Protein AF-A0A539E9L1-F1 (afdb_monomer)

Solvent-accessible surface area (backbone atoms only — not comparable to full-atom values): 4553 Å² total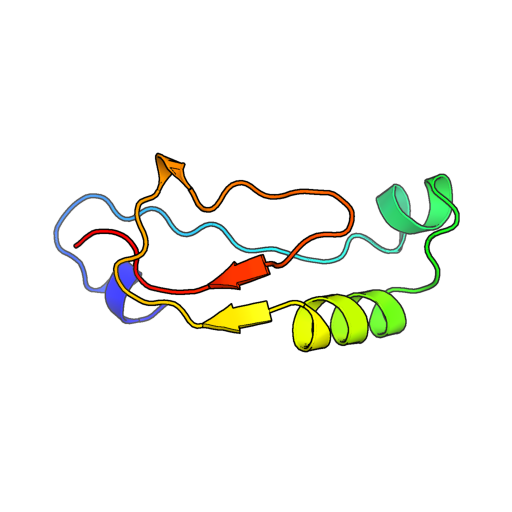; per-residue (Å²): 109,70,68,58,72,71,47,91,72,92,66,87,83,92,79,92,74,80,48,38,86,59,59,25,54,75,67,70,64,59,52,50,66,59,45,54,52,50,51,59,74,35,49,41,83,46,66,61,44,62,77,91,76,59,66,86,57,97,82,58,61,41,70,38,68,61,51,78,133

Radius of gyration: 14.28 Å; Cα contacts (8 Å, |Δi|>4): 57; chains: 1; bounding box: 33×17×36 Å

Sequence (69 aa):
MKEALEKKGFSFVEILAPCPTQYQRRNKLGDGLDTMKLYKERSVVKPNADTRSVGLSFDGEIVCGKFVD

Structure (mmCIF, N/CA/C/O backbone):
data_AF-A0A539E9L1-F1
#
_entry.id   AF-A0A539E9L1-F1
#
loop_
_atom_site.group_PDB
_atom_site.id
_atom_site.type_symbol
_atom_site.label_atom_id
_atom_site.label_alt_id
_atom_site.label_comp_id
_atom_site.label_asym_id
_atom_site.label_entity_id
_atom_site.label_seq_id
_atom_site.pdbx_PDB_ins_code
_atom_site.Cartn_x
_atom_site.Cartn_y
_atom_site.Cartn_z
_atom_site.occupancy
_atom_site.B_iso_or_equiv
_atom_site.auth_seq_id
_atom_site.auth_comp_id
_atom_site.auth_asym_id
_atom_site.auth_atom_id
_atom_site.pdbx_PDB_model_num
ATOM 1 N N . MET A 1 1 ? -1.676 5.552 10.249 1.00 89.88 1 MET A N 1
ATOM 2 C CA . MET A 1 1 ? -0.903 4.931 11.352 1.00 89.88 1 MET A CA 1
ATOM 3 C C . MET A 1 1 ? -1.417 5.309 12.732 1.00 89.88 1 MET A C 1
ATOM 5 O O . MET A 1 1 ? -1.691 4.389 13.484 1.00 89.88 1 MET A O 1
ATOM 9 N N . LYS A 1 2 ? -1.589 6.599 13.063 1.00 96.38 2 LYS A N 1
ATOM 10 C CA . LYS A 1 2 ? -2.091 7.037 14.383 1.00 96.38 2 LYS A CA 1
ATOM 11 C C . LYS A 1 2 ? -3.346 6.273 14.843 1.00 96.38 2 LYS A C 1
ATOM 13 O O . LYS A 1 2 ? -3.295 5.607 15.866 1.00 96.38 2 LYS A O 1
ATOM 18 N N . GLU A 1 3 ? -4.405 6.269 14.032 1.00 94.81 3 GLU A N 1
ATOM 19 C CA . GLU A 1 3 ? -5.659 5.558 14.346 1.00 94.81 3 GLU A CA 1
ATOM 20 C C . GLU A 1 3 ? -5.457 4.059 14.624 1.00 94.81 3 GLU A C 1
ATOM 22 O O . GLU A 1 3 ? -6.021 3.522 15.570 1.00 94.81 3 GLU A O 1
ATOM 27 N N . ALA A 1 4 ? -4.618 3.378 13.835 1.00 95.62 4 ALA A N 1
ATOM 28 C CA . ALA A 1 4 ? -4.364 1.946 13.998 1.00 95.62 4 ALA A CA 1
ATOM 29 C C . ALA A 1 4 ? -3.623 1.614 15.306 1.00 95.62 4 ALA A C 1
ATOM 31 O O . ALA A 1 4 ? -3.844 0.541 15.861 1.00 95.62 4 ALA A O 1
ATOM 32 N N . LEU A 1 5 ? -2.764 2.521 15.786 1.00 96.19 5 LEU A N 1
ATOM 33 C CA . LEU A 1 5 ? -2.033 2.381 17.051 1.00 96.19 5 LEU A CA 1
ATOM 34 C C . LEU A 1 5 ? -2.896 2.739 18.268 1.00 96.19 5 LEU A C 1
ATOM 36 O O . LEU A 1 5 ? -2.709 2.175 19.340 1.00 96.19 5 LEU A O 1
ATOM 40 N N . GLU A 1 6 ? -3.829 3.680 18.110 1.00 96.81 6 GLU A N 1
ATOM 41 C CA . GLU A 1 6 ? -4.745 4.109 19.174 1.00 96.81 6 GLU A CA 1
ATOM 42 C C . GLU A 1 6 ? -5.958 3.172 19.328 1.00 96.81 6 GLU A C 1
ATOM 44 O O . GLU A 1 6 ? -6.637 3.200 20.359 1.00 96.81 6 GLU A O 1
ATOM 49 N N . LYS A 1 7 ? -6.236 2.323 18.328 1.00 95.56 7 LYS A N 1
ATOM 50 C CA . LYS A 1 7 ? -7.349 1.369 18.359 1.00 95.56 7 LYS A CA 1
ATOM 51 C C . LYS A 1 7 ? -7.174 0.367 19.502 1.00 95.56 7 LYS A C 1
ATOM 53 O O . LYS A 1 7 ? -6.203 -0.382 19.563 1.00 95.56 7 LYS A O 1
ATOM 58 N N . LYS A 1 8 ? -8.175 0.292 20.381 1.00 96.25 8 LYS A N 1
ATOM 59 C CA . LYS A 1 8 ? -8.270 -0.773 21.386 1.00 96.25 8 LYS A CA 1
ATOM 60 C C . LYS A 1 8 ? -8.732 -2.059 20.707 1.00 96.25 8 LYS A C 1
ATOM 62 O O . LYS A 1 8 ? -9.912 -2.204 20.405 1.00 96.25 8 LYS A O 1
ATOM 67 N N . GLY A 1 9 ? -7.803 -2.974 20.465 1.00 94.81 9 GLY A N 1
ATOM 68 C CA . GLY A 1 9 ? -8.071 -4.252 19.812 1.00 94.81 9 GLY A CA 1
ATOM 69 C C . GLY A 1 9 ? -7.104 -4.513 18.664 1.00 94.81 9 GLY A C 1
ATOM 70 O O . GLY A 1 9 ? -6.013 -3.952 18.618 1.00 94.81 9 GLY A O 1
ATOM 71 N N . PHE A 1 10 ? -7.499 -5.388 17.745 1.00 95.56 10 PHE A N 1
ATOM 72 C CA . PHE A 1 10 ? -6.681 -5.741 16.591 1.00 95.56 10 PHE A CA 1
ATOM 73 C C . PHE A 1 10 ? -6.831 -4.704 15.473 1.00 95.56 10 PHE A C 1
ATOM 75 O O . PHE A 1 10 ? -7.946 -4.319 15.113 1.00 95.56 10 PHE A O 1
ATOM 82 N N . SER A 1 11 ? -5.708 -4.278 14.904 1.00 96.50 11 SER A N 1
ATOM 83 C CA . SER A 1 11 ? -5.658 -3.457 13.699 1.00 96.50 11 SER A CA 1
ATOM 84 C C . SER A 1 11 ? -4.758 -4.126 12.663 1.00 96.50 11 SER A C 1
ATOM 86 O O . SER A 1 11 ? -3.692 -4.652 12.981 1.00 96.50 11 SER A O 1
ATOM 88 N N . PHE A 1 12 ? -5.205 -4.118 11.409 1.00 95.31 12 PHE A N 1
AT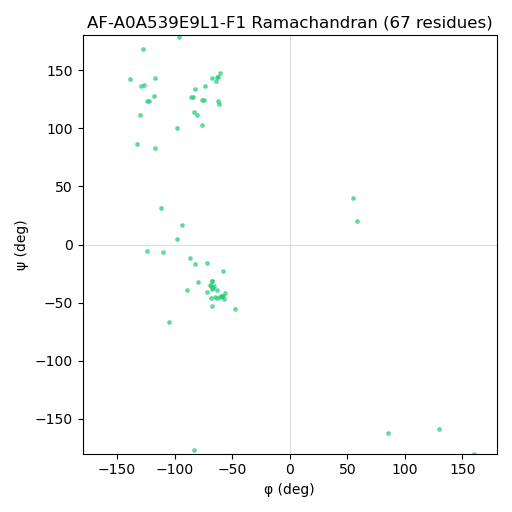OM 89 C CA . PHE A 1 12 ? -4.427 -4.588 10.269 1.00 95.31 12 PHE A CA 1
ATOM 90 C C . PHE A 1 12 ? -4.199 -3.421 9.315 1.00 95.31 12 PHE A C 1
ATOM 92 O O . PHE A 1 12 ? -5.144 -2.729 8.935 1.00 95.31 12 PHE A O 1
ATOM 99 N N . VAL A 1 13 ? -2.938 -3.195 8.956 1.00 96.19 13 VAL A N 1
ATOM 100 C CA . VAL A 1 13 ? -2.533 -2.146 8.022 1.00 96.19 13 VAL A CA 1
ATOM 101 C C . VAL A 1 13 ? -1.630 -2.780 6.978 1.00 96.19 13 VAL A C 1
ATOM 103 O O . VAL A 1 13 ? -0.505 -3.174 7.282 1.00 96.19 13 VAL A O 1
ATOM 106 N N . GLU A 1 14 ? -2.121 -2.866 5.749 1.00 95.25 14 GLU A N 1
ATOM 107 C CA . GLU A 1 14 ? -1.313 -3.259 4.602 1.00 95.25 14 GLU A CA 1
ATOM 108 C C . GLU A 1 14 ? -0.597 -2.026 4.037 1.00 95.25 14 GLU A C 1
ATOM 110 O O . GLU A 1 14 ? -1.219 -0.993 3.783 1.00 95.25 14 GLU A O 1
ATOM 115 N N . ILE A 1 15 ? 0.727 -2.113 3.880 1.00 95.38 15 ILE A N 1
ATOM 116 C CA . ILE A 1 15 ? 1.567 -1.022 3.374 1.00 95.38 15 ILE A CA 1
ATOM 117 C C . ILE A 1 15 ? 2.333 -1.528 2.159 1.00 95.38 15 ILE A C 1
ATOM 119 O O . ILE A 1 15 ? 3.103 -2.484 2.255 1.00 95.38 15 ILE A O 1
ATOM 123 N N . LEU A 1 16 ? 2.175 -0.843 1.028 1.00 94.25 16 LEU A N 1
ATOM 124 C CA . LEU A 1 16 ? 2.993 -1.085 -0.153 1.00 94.25 16 LEU A CA 1
ATOM 125 C C . LEU A 1 16 ? 4.305 -0.310 -0.065 1.00 94.25 16 LEU A C 1
ATOM 127 O O . LEU A 1 16 ? 4.317 0.908 0.107 1.00 94.25 16 LEU A O 1
ATOM 131 N N . ALA A 1 17 ? 5.413 -1.029 -0.231 1.00 93.12 17 ALA A N 1
ATOM 132 C CA . ALA A 1 17 ? 6.750 -0.461 -0.301 1.00 93.12 17 ALA A CA 1
ATOM 133 C C . ALA A 1 17 ? 7.481 -0.990 -1.545 1.00 93.12 17 ALA A C 1
ATOM 135 O O . ALA A 1 17 ? 7.398 -2.185 -1.848 1.00 93.12 17 ALA A O 1
ATOM 136 N N . PRO A 1 18 ? 8.194 -0.135 -2.298 1.00 93.19 18 PRO A N 1
ATOM 137 C CA . PRO A 1 18 ? 9.014 -0.598 -3.407 1.00 93.19 18 PRO A CA 1
ATOM 138 C C . PRO A 1 18 ? 10.190 -1.431 -2.882 1.00 93.19 18 PRO A C 1
ATOM 140 O O . PRO A 1 18 ? 10.803 -1.104 -1.867 1.00 93.19 18 PRO A O 1
ATOM 143 N N . CYS A 1 19 ? 10.557 -2.483 -3.615 1.00 93.62 19 CYS A N 1
ATOM 144 C CA . CYS A 1 19 ? 11.771 -3.258 -3.361 1.00 93.62 19 CYS A CA 1
ATOM 145 C C . CYS A 1 19 ? 12.713 -3.141 -4.574 1.00 93.62 19 CYS A C 1
ATOM 147 O O . CYS A 1 19 ? 12.710 -4.023 -5.444 1.00 93.62 19 CYS A O 1
ATOM 149 N N . PRO A 1 20 ? 13.507 -2.056 -4.661 1.00 93.00 20 PRO A N 1
ATOM 150 C CA . PRO A 1 20 ? 14.303 -1.763 -5.850 1.00 93.00 20 PRO A CA 1
ATOM 151 C C . PRO A 1 20 ? 15.389 -2.796 -6.122 1.00 93.00 20 PRO A C 1
ATOM 153 O O . PRO A 1 20 ? 15.530 -3.290 -7.241 1.00 93.00 20 PRO A O 1
ATOM 156 N N . THR A 1 21 ? 16.118 -3.194 -5.082 1.00 93.38 21 THR A N 1
ATOM 157 C CA . THR A 1 21 ? 17.292 -4.061 -5.222 1.00 93.38 21 THR A CA 1
ATOM 158 C C . THR A 1 21 ? 16.945 -5.475 -5.680 1.00 93.38 21 THR A C 1
ATOM 160 O O . THR A 1 21 ? 17.698 -6.065 -6.455 1.00 93.38 21 THR A O 1
ATOM 163 N N . GLN A 1 22 ? 15.835 -6.037 -5.188 1.00 94.62 22 GLN A N 1
ATOM 164 C CA . GLN A 1 22 ? 15.464 -7.428 -5.459 1.00 94.62 22 GLN A CA 1
ATOM 165 C C . GLN A 1 22 ? 14.318 -7.525 -6.465 1.00 94.62 22 GLN A C 1
ATOM 167 O O . GLN A 1 22 ? 14.542 -8.004 -7.572 1.00 94.62 22 GLN A O 1
ATOM 172 N N . TYR A 1 23 ? 13.109 -7.075 -6.122 1.00 92.81 23 TYR A N 1
ATOM 173 C CA . TYR A 1 23 ? 11.934 -7.295 -6.970 1.00 92.81 23 TYR A CA 1
ATOM 174 C C . TYR A 1 23 ? 12.012 -6.524 -8.292 1.00 92.81 23 TYR A C 1
ATOM 176 O O . TYR A 1 23 ? 11.911 -7.125 -9.358 1.00 92.81 23 TYR A O 1
ATOM 184 N N . GLN A 1 24 ? 12.244 -5.211 -8.250 1.00 92.88 24 GLN A N 1
ATOM 185 C CA . GLN A 1 24 ? 12.212 -4.386 -9.465 1.00 92.88 24 GLN A CA 1
ATOM 186 C C . GLN A 1 24 ? 13.369 -4.717 -10.401 1.00 92.88 24 GLN A C 1
ATOM 188 O O . GLN A 1 24 ? 13.146 -4.957 -11.586 1.00 92.88 24 GLN A O 1
ATOM 193 N N . ARG A 1 25 ? 14.593 -4.825 -9.865 1.00 91.50 25 ARG A N 1
ATOM 194 C CA . ARG A 1 25 ? 15.777 -5.183 -10.656 1.00 91.50 25 ARG A CA 1
ATOM 195 C C . ARG A 1 25 ? 15.631 -6.538 -11.349 1.00 91.50 25 ARG A C 1
ATOM 197 O O . ARG A 1 25 ? 15.968 -6.648 -12.524 1.00 91.50 25 ARG A O 1
ATOM 204 N N . ARG A 1 26 ? 15.126 -7.565 -10.652 1.00 94.06 26 ARG A N 1
ATOM 205 C CA . ARG A 1 26 ? 14.935 -8.906 -11.241 1.00 94.06 26 ARG A CA 1
ATOM 206 C C . ARG A 1 26 ? 13.851 -8.921 -12.320 1.00 94.06 26 ARG A C 1
ATOM 208 O O . ARG A 1 26 ? 13.979 -9.675 -13.277 1.00 94.06 26 ARG A O 1
ATOM 215 N N . ASN A 1 27 ? 12.837 -8.067 -12.189 1.00 91.94 27 ASN A N 1
ATOM 216 C CA . ASN A 1 27 ? 11.715 -7.977 -13.125 1.00 91.94 27 ASN A CA 1
ATOM 217 C C . ASN A 1 27 ? 11.854 -6.845 -14.162 1.00 91.94 27 ASN A C 1
ATOM 219 O O . ASN A 1 27 ? 10.937 -6.631 -14.947 1.00 91.94 27 ASN A O 1
ATOM 223 N N . LYS A 1 28 ? 12.990 -6.131 -14.192 1.00 91.50 28 LYS A N 1
ATOM 224 C CA . LYS A 1 28 ? 13.265 -5.005 -15.107 1.00 91.50 28 LYS A CA 1
ATOM 225 C C . LYS A 1 28 ? 12.200 -3.890 -15.052 1.00 91.50 28 LYS A C 1
ATOM 227 O O . LYS A 1 28 ? 11.841 -3.330 -16.081 1.00 91.50 28 LYS A O 1
ATOM 232 N N . LEU A 1 29 ? 11.718 -3.558 -13.851 1.00 87.75 29 LEU A N 1
ATOM 233 C CA . LEU A 1 29 ? 10.606 -2.613 -13.623 1.00 87.75 29 LEU A CA 1
ATOM 234 C C . LEU A 1 29 ? 11.035 -1.153 -13.370 1.00 87.75 29 LEU A C 1
ATOM 236 O O . LEU A 1 29 ? 10.244 -0.368 -12.858 1.00 87.75 29 LEU A O 1
ATOM 240 N N . GLY A 1 30 ? 12.271 -0.784 -13.707 1.00 87.12 30 GLY A N 1
ATOM 241 C CA . GLY A 1 30 ? 12.818 0.547 -13.414 1.00 87.12 30 GLY A CA 1
ATOM 242 C C . GLY A 1 30 ? 13.412 0.658 -12.009 1.00 87.12 30 GLY A C 1
ATOM 243 O O . GLY A 1 30 ? 13.756 -0.357 -1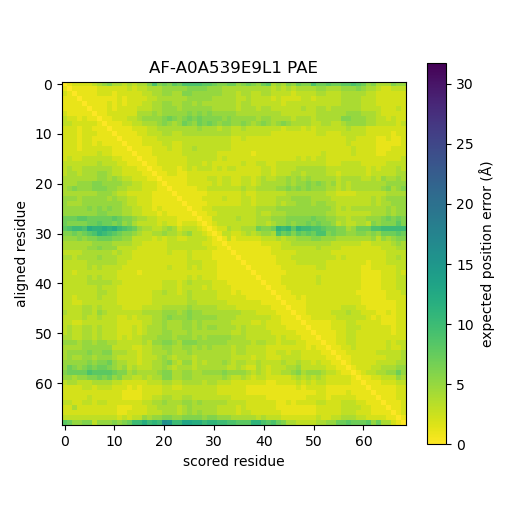1.391 1.00 87.12 30 GLY A O 1
ATOM 244 N N . ASP A 1 31 ? 13.593 1.892 -11.536 1.00 89.38 31 ASP A N 1
ATOM 245 C CA . ASP A 1 31 ? 14.188 2.172 -10.231 1.00 89.38 31 ASP A CA 1
ATOM 246 C C . ASP A 1 31 ? 13.147 2.399 -9.113 1.00 89.38 31 ASP A C 1
ATOM 248 O O . ASP A 1 31 ? 11.923 2.346 -9.301 1.00 89.38 31 ASP A O 1
ATOM 252 N N . GLY A 1 32 ? 13.652 2.626 -7.896 1.00 90.44 32 GLY A N 1
ATOM 253 C CA . GLY A 1 32 ? 12.806 2.832 -6.724 1.00 90.44 32 GLY A CA 1
ATOM 254 C C . GLY A 1 32 ? 11.968 4.110 -6.792 1.00 90.44 32 GLY A C 1
ATOM 255 O O . GLY A 1 32 ? 10.826 4.099 -6.336 1.00 90.44 32 GLY A O 1
ATOM 256 N N . LEU A 1 33 ? 12.500 5.195 -7.364 1.00 92.94 33 LEU A N 1
ATOM 257 C CA . LEU A 1 33 ? 11.794 6.471 -7.477 1.00 92.94 33 LEU A CA 1
ATOM 258 C C . LEU A 1 33 ? 10.672 6.381 -8.513 1.00 92.94 33 LEU A C 1
ATOM 260 O O . LEU A 1 33 ? 9.573 6.876 -8.260 1.00 92.94 33 LEU A O 1
ATOM 264 N N . ASP A 1 34 ? 10.928 5.720 -9.639 1.00 91.38 34 ASP A N 1
ATOM 265 C CA . ASP A 1 34 ? 9.927 5.471 -10.675 1.00 91.38 34 ASP A CA 1
ATOM 266 C C . ASP A 1 34 ? 8.737 4.701 -10.106 1.00 91.38 34 ASP A C 1
ATOM 268 O O . ASP A 1 34 ? 7.582 5.081 -10.300 1.00 91.38 34 ASP A O 1
ATOM 272 N N . THR A 1 35 ? 9.006 3.675 -9.297 1.00 92.81 35 THR A N 1
ATOM 273 C CA . THR A 1 35 ? 7.930 2.911 -8.661 1.00 92.81 35 THR A CA 1
ATOM 274 C C . THR A 1 35 ? 7.177 3.724 -7.607 1.00 92.81 35 THR A C 1
ATOM 276 O O . THR A 1 35 ? 5.961 3.601 -7.493 1.00 92.81 35 THR A O 1
ATOM 279 N N . MET A 1 36 ? 7.855 4.593 -6.851 1.00 93.88 36 MET A N 1
ATOM 280 C CA . MET A 1 36 ? 7.173 5.487 -5.905 1.00 93.88 36 MET A CA 1
ATOM 281 C C . MET A 1 36 ? 6.227 6.462 -6.616 1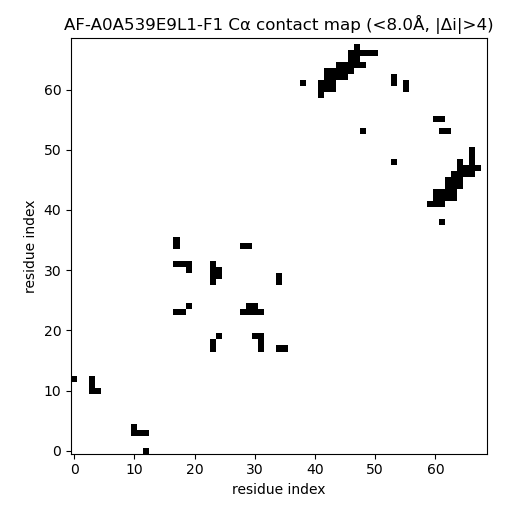.00 93.88 36 MET A C 1
ATOM 283 O O . MET A 1 36 ? 5.124 6.712 -6.126 1.00 93.88 36 MET A O 1
ATOM 287 N N . LYS A 1 37 ? 6.630 6.991 -7.780 1.00 94.38 37 LYS A N 1
ATOM 288 C CA . LYS A 1 37 ? 5.754 7.815 -8.629 1.00 94.38 37 LYS A CA 1
ATOM 289 C C . LYS A 1 37 ? 4.565 7.001 -9.136 1.00 94.38 37 LYS A C 1
ATOM 291 O O . LYS A 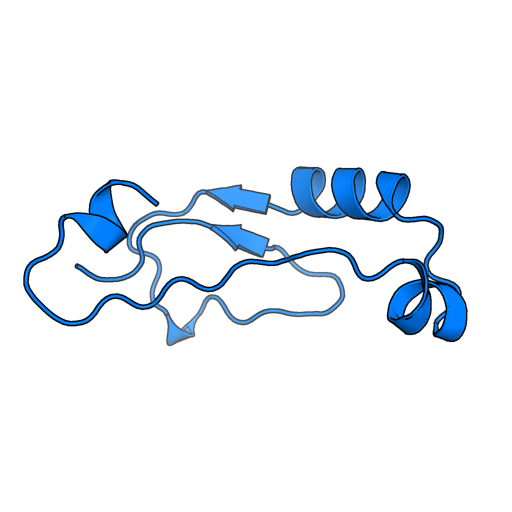1 37 ? 3.434 7.445 -8.974 1.00 94.38 37 LYS A O 1
ATOM 296 N N . LEU A 1 38 ? 4.807 5.784 -9.626 1.00 93.62 38 LEU A N 1
ATOM 297 C CA . LEU A 1 38 ? 3.759 4.873 -10.089 1.00 93.62 38 LEU A CA 1
ATOM 298 C C . LEU A 1 38 ? 2.727 4.570 -8.995 1.00 93.62 38 LEU A C 1
ATOM 300 O O . LEU A 1 38 ? 1.525 4.636 -9.239 1.00 93.62 38 LEU A O 1
ATOM 304 N N . TYR A 1 39 ? 3.181 4.256 -7.778 1.00 95.25 39 TYR A N 1
ATOM 305 C CA . TYR A 1 39 ? 2.285 4.014 -6.649 1.00 95.25 39 TYR A CA 1
ATOM 306 C C . TYR A 1 39 ? 1.434 5.242 -6.354 1.00 95.25 39 TYR A C 1
ATOM 308 O O . TYR A 1 39 ? 0.227 5.107 -6.178 1.00 95.25 39 TYR A O 1
ATOM 316 N N . LYS A 1 40 ? 2.029 6.440 -6.354 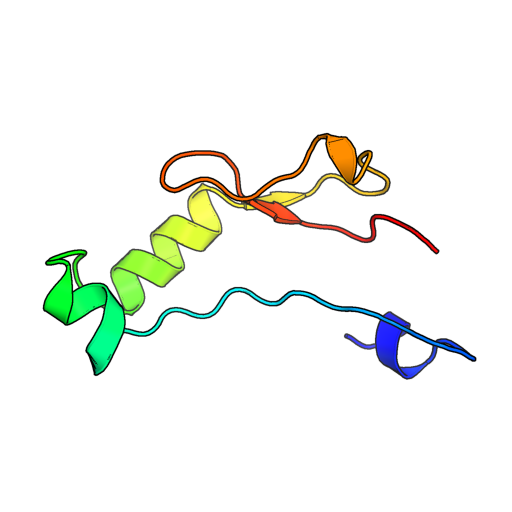1.00 95.31 40 LYS A N 1
ATOM 317 C CA . LYS A 1 40 ? 1.288 7.691 -6.164 1.00 95.31 40 LYS A CA 1
ATOM 318 C C . LYS A 1 40 ? 0.230 7.902 -7.249 1.00 95.31 40 LYS A C 1
ATOM 320 O O . LYS A 1 40 ? -0.887 8.278 -6.917 1.00 95.31 40 LYS A O 1
ATOM 325 N N . GLU A 1 41 ? 0.573 7.671 -8.512 1.00 96.00 41 GLU A N 1
ATOM 326 C CA . GLU A 1 41 ? -0.333 7.857 -9.654 1.00 96.00 41 GLU A CA 1
ATOM 327 C C . GLU A 1 41 ? -1.503 6.870 -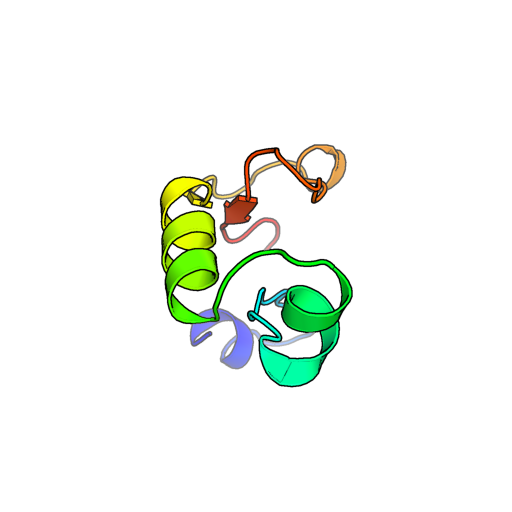9.644 1.00 96.00 41 GLU A C 1
ATOM 329 O O . GLU A 1 41 ? -2.624 7.243 -9.977 1.00 96.00 41 GLU A O 1
ATOM 334 N N . ARG A 1 42 ? -1.260 5.622 -9.229 1.00 96.62 42 ARG A N 1
ATOM 335 C CA . ARG A 1 42 ? -2.283 4.566 -9.175 1.00 96.62 42 ARG A CA 1
ATOM 336 C C . ARG A 1 42 ? -3.085 4.539 -7.877 1.00 96.62 42 ARG A C 1
ATOM 338 O O . ARG A 1 42 ? -4.075 3.815 -7.801 1.00 96.62 42 ARG A O 1
ATOM 345 N N . SER A 1 43 ? -2.657 5.272 -6.851 1.00 97.25 43 SER A N 1
ATOM 346 C CA . SER A 1 43 ? -3.339 5.284 -5.557 1.00 97.25 43 SER A CA 1
ATOM 347 C C . SER A 1 43 ? -4.634 6.082 -5.624 1.00 97.25 43 SER A C 1
ATOM 349 O O . SER A 1 43 ? -4.623 7.272 -5.931 1.00 97.25 43 SER A O 1
ATOM 351 N N . VAL A 1 44 ? -5.747 5.449 -5.255 1.00 97.00 44 VAL A N 1
ATOM 352 C CA . VAL A 1 44 ? -7.055 6.103 -5.152 1.00 97.00 44 VAL A CA 1
ATOM 353 C C . VAL A 1 44 ? -7.594 5.938 -3.740 1.00 97.00 44 VAL A C 1
ATOM 355 O O . VAL A 1 44 ? -7.749 4.825 -3.240 1.00 97.00 44 VAL A O 1
ATOM 358 N N . VAL A 1 45 ? -7.904 7.056 -3.084 1.00 97.19 45 VAL A N 1
ATOM 359 C CA . VAL A 1 45 ? -8.444 7.038 -1.722 1.00 97.19 45 VAL A CA 1
ATOM 360 C C . VAL A 1 45 ? -9.944 6.741 -1.769 1.00 97.19 45 VAL A C 1
ATOM 362 O O . VAL A 1 45 ? -10.721 7.573 -2.233 1.00 97.19 45 VAL A O 1
ATOM 365 N N . LYS A 1 46 ? -10.360 5.566 -1.281 1.00 96.50 46 LYS A N 1
ATOM 366 C CA . LYS A 1 46 ? -11.771 5.143 -1.192 1.00 96.50 46 LYS A CA 1
ATOM 367 C C . LYS A 1 46 ? -12.055 4.576 0.209 1.00 96.50 46 LYS A C 1
ATOM 369 O O . LYS A 1 46 ? -11.931 3.369 0.423 1.00 96.50 46 LYS A O 1
ATOM 374 N N . PRO A 1 47 ? -12.396 5.428 1.192 1.00 94.50 47 PRO A N 1
ATOM 375 C CA . PRO A 1 47 ? -12.765 4.974 2.531 1.00 94.50 47 PRO A CA 1
ATOM 376 C C . PRO A 1 47 ? -14.002 4.068 2.482 1.00 94.50 47 PRO A C 1
ATOM 378 O O . PRO A 1 47 ? -14.883 4.282 1.653 1.00 94.50 47 PRO A O 1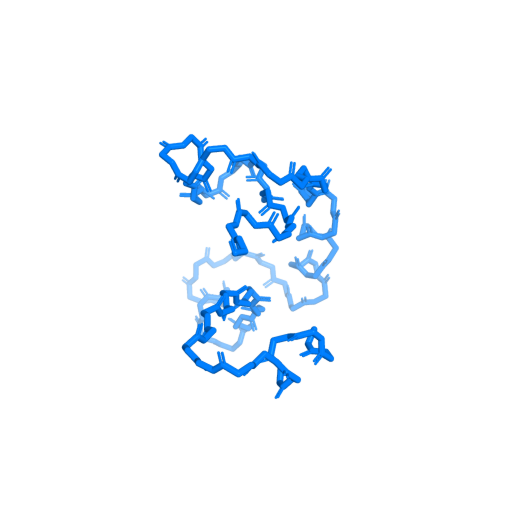
ATOM 381 N N . ASN A 1 48 ? -14.089 3.094 3.390 1.00 95.50 48 ASN A N 1
ATOM 382 C CA . ASN A 1 48 ? -15.208 2.147 3.513 1.00 95.50 48 ASN A CA 1
ATOM 383 C C . ASN A 1 48 ? -15.486 1.297 2.256 1.00 95.50 48 ASN A C 1
ATOM 385 O O . ASN A 1 48 ? -16.593 0.783 2.094 1.00 95.50 48 ASN A O 1
ATOM 389 N N . ALA A 1 49 ? -14.516 1.159 1.347 1.00 96.50 49 ALA A N 1
ATOM 390 C CA . ALA A 1 49 ? -14.660 0.266 0.202 1.00 96.50 49 ALA A CA 1
ATOM 391 C C . ALA A 1 49 ? -14.787 -1.200 0.664 1.00 96.50 49 ALA A C 1
ATOM 393 O O . ALA A 1 49 ? -14.091 -1.616 1.593 1.00 96.50 49 ALA A O 1
ATOM 394 N N . ASP A 1 50 ? -15.654 -1.985 0.007 1.00 96.06 50 ASP A N 1
ATOM 395 C CA . ASP A 1 50 ? -15.814 -3.414 0.310 1.00 96.06 50 ASP A CA 1
ATOM 396 C C . ASP A 1 50 ? -14.487 -4.137 0.049 1.00 96.06 50 ASP A C 1
ATOM 398 O O . ASP A 1 50 ? -13.980 -4.140 -1.079 1.00 96.06 50 ASP A O 1
ATOM 402 N N . THR A 1 51 ? -13.939 -4.778 1.085 1.00 94.62 51 THR A N 1
ATOM 403 C CA . THR A 1 51 ? -12.659 -5.496 1.028 1.00 94.62 51 THR A CA 1
ATOM 404 C C . THR A 1 51 ? -12.644 -6.604 -0.025 1.00 94.62 51 THR A C 1
ATOM 406 O O . THR A 1 51 ? -11.583 -6.951 -0.537 1.00 94.62 51 THR A O 1
ATOM 409 N N . ARG A 1 52 ? -13.813 -7.117 -0.427 1.00 95.31 52 ARG A N 1
ATOM 410 C CA . ARG A 1 52 ? -13.957 -8.112 -1.504 1.00 95.31 52 ARG A CA 1
ATOM 411 C C . ARG A 1 52 ? -13.709 -7.544 -2.904 1.00 95.31 52 ARG A C 1
ATOM 413 O O . ARG A 1 52 ? -13.545 -8.313 -3.844 1.00 95.31 52 ARG A O 1
ATOM 420 N N . SER A 1 53 ? -13.711 -6.219 -3.050 1.00 93.31 53 SER A N 1
ATOM 421 C CA . SER A 1 53 ? -13.630 -5.515 -4.339 1.00 93.31 53 SER A CA 1
ATOM 422 C C . SER A 1 53 ? -12.305 -4.781 -4.578 1.00 93.31 53 SER A C 1
ATOM 424 O O . SER A 1 53 ? -12.079 -4.271 -5.670 1.00 93.31 53 SER A O 1
ATOM 426 N N . VAL A 1 54 ? -11.422 -4.732 -3.576 1.00 94.69 54 VAL A N 1
ATOM 427 C CA . VAL A 1 54 ? -10.211 -3.881 -3.557 1.00 94.69 54 VAL A CA 1
ATOM 428 C C . VAL A 1 54 ? -8.905 -4.678 -3.626 1.00 94.69 54 VAL A C 1
ATOM 430 O O . VAL A 1 54 ? -7.890 -4.284 -3.058 1.00 94.69 54 VAL A O 1
ATOM 433 N N . GLY A 1 55 ? -8.926 -5.822 -4.310 1.00 93.75 55 GLY A N 1
ATOM 434 C CA . GLY A 1 55 ? -7.735 -6.650 -4.490 1.00 93.75 55 GLY A CA 1
ATOM 435 C C . GLY A 1 55 ? -6.627 -5.931 -5.267 1.00 93.75 55 GLY A C 1
ATOM 436 O O . GLY A 1 55 ? -6.892 -5.187 -6.212 1.00 93.75 55 GLY A O 1
ATOM 437 N N . LEU A 1 56 ? -5.374 -6.192 -4.894 1.00 93.75 56 LEU A N 1
ATOM 438 C CA . LEU A 1 56 ? -4.214 -5.697 -5.629 1.00 93.75 56 LEU A CA 1
ATOM 439 C C . LEU A 1 56 ? -4.025 -6.469 -6.938 1.00 93.75 56 LEU A C 1
ATOM 441 O O . LEU A 1 56 ? -4.092 -7.697 -6.979 1.00 93.75 56 LEU A O 1
ATOM 445 N N . SER A 1 57 ? -3.729 -5.730 -8.002 1.00 92.62 57 SER A N 1
ATOM 446 C CA . SER A 1 57 ? -3.339 -6.259 -9.310 1.00 92.62 57 SER A CA 1
ATOM 447 C C . SER A 1 57 ? -2.033 -5.606 -9.766 1.00 92.62 57 SER A C 1
ATOM 449 O O . SER A 1 57 ? -1.557 -4.647 -9.158 1.00 92.62 57 SER A O 1
ATOM 451 N N . PHE A 1 58 ? -1.413 -6.146 -10.815 1.00 87.50 58 PHE A N 1
ATOM 452 C CA . PHE A 1 58 ? -0.119 -5.651 -11.289 1.00 87.50 58 PHE A CA 1
ATOM 453 C C . PHE A 1 58 ? -0.212 -4.253 -11.928 1.00 87.50 58 PHE A C 1
ATOM 455 O O . PHE A 1 58 ? 0.706 -3.438 -11.804 1.00 87.50 58 PHE A O 1
ATOM 462 N N . ASP A 1 59 ? -1.315 -3.967 -12.612 1.00 89.00 59 ASP A N 1
ATOM 463 C CA . ASP A 1 59 ? -1.531 -2.770 -13.424 1.00 89.00 59 ASP A CA 1
ATOM 464 C C . ASP A 1 59 ? -2.766 -1.942 -13.035 1.00 89.00 59 ASP A C 1
ATOM 466 O O . ASP A 1 59 ? -2.923 -0.836 -13.551 1.00 89.00 59 ASP A O 1
ATOM 470 N N . GLY A 1 60 ? -3.593 -2.416 -12.100 1.00 93.50 60 GLY A N 1
ATOM 471 C CA . GLY A 1 60 ? -4.792 -1.711 -11.647 1.00 93.50 60 GLY A CA 1
ATOM 472 C C . GLY A 1 60 ? -4.565 -0.647 -10.570 1.00 93.50 60 GLY A C 1
ATOM 473 O O . GLY A 1 60 ? -3.442 -0.343 -10.156 1.00 93.50 60 GLY A O 1
ATOM 474 N N . GLU A 1 61 ? -5.682 -0.071 -10.120 1.00 96.38 61 GLU A N 1
ATOM 475 C CA . GLU A 1 61 ? -5.716 0.917 -9.039 1.00 96.38 61 GLU A CA 1
ATOM 476 C C . GLU A 1 61 ? -5.233 0.316 -7.713 1.00 96.38 61 GLU A C 1
ATOM 478 O O . GLU A 1 61 ? -5.540 -0.826 -7.368 1.00 96.38 61 GLU A O 1
ATOM 483 N N . ILE A 1 62 ? -4.532 1.130 -6.929 1.00 97.44 62 ILE A N 1
ATOM 484 C CA . ILE A 1 62 ? -4.185 0.828 -5.544 1.00 97.44 62 ILE A CA 1
ATOM 485 C C . ILE A 1 62 ? -5.215 1.546 -4.678 1.00 97.44 62 ILE A C 1
ATOM 487 O O . ILE A 1 62 ? -5.141 2.758 -4.473 1.00 97.44 62 ILE A O 1
ATOM 491 N N . VAL A 1 63 ? -6.216 0.819 -4.190 1.00 97.56 63 VAL A N 1
ATOM 492 C CA . VAL A 1 63 ? -7.230 1.429 -3.329 1.00 97.56 63 VAL A CA 1
ATOM 493 C C . VAL A 1 63 ? -6.644 1.631 -1.934 1.00 97.56 63 VAL A C 1
ATOM 495 O O . VAL A 1 63 ? -6.170 0.689 -1.305 1.00 97.56 63 VAL A O 1
ATOM 498 N N . CYS A 1 64 ? -6.680 2.864 -1.436 1.00 97.25 64 CYS A N 1
ATOM 499 C CA . CYS A 1 64 ? -6.194 3.223 -0.107 1.00 97.25 64 CYS A CA 1
ATOM 500 C C . CYS A 1 64 ? -7.340 3.737 0.765 1.00 97.25 64 CYS A C 1
ATOM 502 O O . CYS A 1 64 ? -8.205 4.484 0.309 1.00 97.25 64 CYS A O 1
ATOM 504 N N . GLY A 1 65 ? -7.319 3.411 2.053 1.00 95.25 65 GLY A N 1
ATOM 505 C CA . GLY A 1 65 ? -8.277 3.955 3.007 1.00 95.25 65 GLY A CA 1
ATOM 506 C C . GLY A 1 65 ? -8.398 3.113 4.266 1.00 95.25 65 GLY A C 1
ATOM 507 O O . GLY A 1 65 ? -7.746 2.082 4.419 1.00 95.25 65 GLY A O 1
ATOM 508 N N . LYS A 1 66 ? -9.265 3.566 5.172 1.00 95.88 66 LYS A N 1
ATOM 509 C CA . LYS A 1 66 ? -9.806 2.721 6.235 1.00 95.88 66 LYS A CA 1
ATOM 510 C C . LYS A 1 66 ? -10.985 1.949 5.649 1.00 95.88 66 LYS A C 1
ATOM 512 O O . LYS A 1 66 ? -11.963 2.569 5.236 1.00 95.88 66 LYS A O 1
ATOM 517 N N . PHE A 1 67 ? -10.857 0.630 5.556 1.00 95.56 67 PHE A N 1
ATOM 518 C CA . PHE A 1 67 ? -11.870 -0.232 4.935 1.00 95.56 67 PHE A CA 1
ATOM 519 C C . PHE A 1 67 ? -12.925 -0.712 5.932 1.00 95.56 67 PHE A C 1
ATOM 521 O O . PHE A 1 67 ? -14.104 -0.772 5.603 1.00 95.56 67 PHE A O 1
ATOM 528 N N . VAL A 1 68 ? -12.489 -1.041 7.149 1.00 92.94 68 VAL A N 1
ATOM 529 C CA . VAL A 1 68 ? -13.320 -1.548 8.246 1.00 92.94 68 VAL A CA 1
ATOM 530 C C . VAL A 1 68 ? -12.851 -0.879 9.536 1.00 92.94 68 VAL A C 1
ATOM 532 O O . VAL A 1 68 ? -11.645 -0.679 9.718 1.00 92.94 68 VAL A O 1
ATOM 535 N N . ASP A 1 69 ? -13.786 -0.542 10.422 1.00 86.62 69 ASP A N 1
ATOM 536 C CA . ASP A 1 69 ? -13.518 -0.028 11.769 1.00 86.62 69 ASP A CA 1
ATOM 537 C C . ASP A 1 69 ? -14.351 -0.789 12.806 1.00 86.62 69 ASP A C 1
ATOM 539 O O . ASP A 1 69 ? -15.539 -1.053 12.529 1.00 86.62 69 ASP A O 1
#

Mean predicted aligned error: 3.07 Å

Secondary structure (DSSP, 8-state):
-HHHHH-SS----------IIIIIHHHT---HHHHHHHHHHHEEE-TT--TTT----SSS-EEES----

Foldseek 3Di:
DVCCVPDDDHDDDDDDADDAPP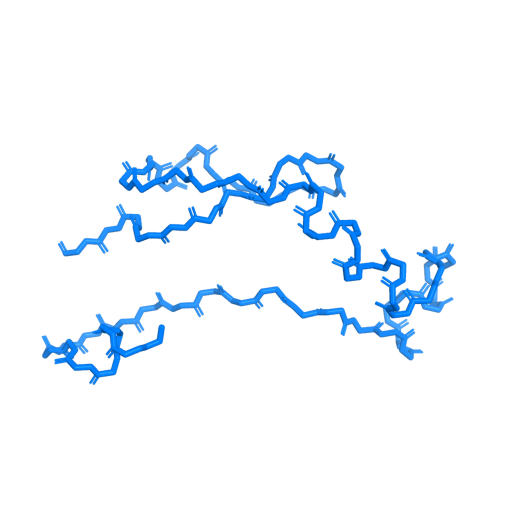PCVVVVPDGRVVVVVVLVVQEDEDEQPAPVPQDDDPRHHNYDYHNDD

pLDDT: mean 94.07, std 2.58, range [86.62, 97.56]